Protein AF-A0A5Q0UH73-F1 (afdb_monomer_lite)

Radius of gyration: 19.07 Å; chains: 1; bounding box: 45×41×36 Å

pLDDT: mean 86.88, std 12.06, range [53.5, 97.88]

Secondary structure (DSSP, 8-state):
--HHHHHHHHHHHHHHHHHHHHHHHHHHHHHH-PPP-HHHHHHHHHHHHHHHHHIIIIIS-TT--HHHHHHHHHHHHHHTT-

Foldseek 3Di:
DDPVVVVVLVVQLVVQLVVQLVVVVVCCCVVPVDDDDPVNSVVSSVVSNVVSNCCSVPVVDPVPVPPVVVVVVVVVVVVVVD

Structure (mmCIF, N/CA/C/O backbone):
data_AF-A0A5Q0UH73-F1
#
_entry.id   AF-A0A5Q0UH73-F1
#
loop_
_atom_site.group_PDB
_atom_site.id
_atom_site.type_symbol
_atom_site.label_atom_id
_atom_site.label_alt_id
_atom_site.label_comp_id
_atom_site.label_asym_id
_atom_site.label_entity_id
_atom_site.label_seq_id
_atom_site.pdbx_PDB_ins_code
_atom_site.Cartn_x
_atom_site.Cartn_y
_atom_site.Cartn_z
_atom_site.occupancy
_atom_site.B_iso_or_equiv
_atom_site.auth_seq_id
_atom_site.auth_comp_id
_atom_site.auth_asym_id
_atom_site.auth_atom_id
_atom_site.pdbx_PDB_model_num
ATOM 1 N N . MET A 1 1 ? 11.189 -11.822 -18.574 1.00 61.31 1 MET A N 1
ATOM 2 C CA . MET A 1 1 ? 11.530 -11.252 -17.256 1.00 61.31 1 MET A CA 1
ATOM 3 C C . MET A 1 1 ? 12.721 -12.033 -16.733 1.00 61.31 1 MET A C 1
ATOM 5 O O . MET A 1 1 ? 12.626 -13.251 -16.664 1.00 61.31 1 MET A O 1
ATOM 9 N N . ASN A 1 2 ? 13.854 -11.382 -16.477 1.00 75.25 2 ASN A N 1
ATOM 10 C CA . ASN A 1 2 ? 15.004 -12.058 -15.860 1.00 75.25 2 ASN A CA 1
ATOM 11 C C . ASN A 1 2 ? 14.730 -12.257 -14.361 1.00 75.25 2 ASN A C 1
ATOM 13 O O . ASN A 1 2 ? 13.944 -11.500 -13.792 1.00 75.25 2 ASN A O 1
ATOM 17 N N . THR A 1 3 ? 15.388 -13.218 -13.709 1.00 80.19 3 THR A N 1
ATOM 18 C CA . THR A 1 3 ? 15.192 -13.530 -12.277 1.00 80.19 3 THR A CA 1
ATOM 19 C C . THR A 1 3 ? 15.267 -12.281 -11.388 1.00 80.19 3 THR A C 1
ATOM 21 O O . THR A 1 3 ? 14.385 -12.060 -10.569 1.00 80.19 3 THR A O 1
ATOM 24 N N . ASN A 1 4 ? 16.216 -11.380 -11.664 1.00 80.06 4 ASN A N 1
ATOM 25 C CA . ASN A 1 4 ? 16.396 -10.126 -10.919 1.00 80.06 4 ASN A CA 1
ATOM 26 C C . ASN A 1 4 ? 15.229 -9.129 -11.086 1.00 80.06 4 ASN A C 1
ATOM 28 O O . ASN A 1 4 ? 14.990 -8.297 -10.217 1.00 80.06 4 ASN A O 1
ATOM 32 N N . GLN A 1 5 ? 14.517 -9.168 -12.218 1.00 78.12 5 GLN A N 1
ATOM 33 C CA . GLN A 1 5 ? 13.331 -8.327 -12.425 1.00 78.12 5 GLN A CA 1
ATOM 34 C C . GLN A 1 5 ? 12.117 -8.891 -11.688 1.00 78.12 5 GLN A C 1
ATOM 36 O O . GLN A 1 5 ? 11.323 -8.121 -11.167 1.00 78.12 5 GLN A O 1
ATOM 41 N N . ILE A 1 6 ? 11.994 -10.221 -11.620 1.00 82.19 6 ILE A N 1
ATOM 42 C CA . ILE A 1 6 ? 10.948 -10.894 -10.839 1.00 82.19 6 ILE A CA 1
ATOM 43 C C . ILE A 1 6 ? 11.142 -10.622 -9.348 1.00 82.19 6 ILE A C 1
ATOM 45 O O . ILE A 1 6 ? 10.172 -10.337 -8.660 1.00 82.19 6 ILE A O 1
ATOM 49 N N . GLU A 1 7 ? 12.382 -10.661 -8.866 1.00 86.00 7 GLU A N 1
ATOM 50 C CA . GLU A 1 7 ? 12.705 -10.382 -7.466 1.00 86.00 7 GLU A CA 1
ATOM 51 C C . GLU A 1 7 ? 12.335 -8.950 -7.062 1.00 86.00 7 GLU A C 1
ATOM 53 O O . GLU A 1 7 ? 11.587 -8.776 -6.105 1.00 86.00 7 GLU A O 1
ATOM 58 N N . ARG A 1 8 ? 12.747 -7.937 -7.842 1.00 83.94 8 ARG A N 1
ATOM 59 C CA . ARG A 1 8 ? 12.345 -6.540 -7.586 1.00 83.94 8 ARG A CA 1
ATOM 60 C C . ARG A 1 8 ? 10.831 -6.348 -7.669 1.00 83.94 8 ARG A C 1
ATOM 62 O O . ARG A 1 8 ? 10.263 -5.691 -6.809 1.00 83.94 8 ARG A O 1
ATOM 69 N N . PHE A 1 9 ? 10.180 -6.942 -8.667 1.00 85.56 9 PHE A N 1
ATOM 70 C CA . PHE A 1 9 ? 8.724 -6.875 -8.818 1.00 85.56 9 PHE A CA 1
ATOM 71 C C . PHE A 1 9 ? 7.995 -7.464 -7.599 1.00 85.56 9 PHE A C 1
ATOM 73 O O . PHE A 1 9 ? 7.053 -6.873 -7.079 1.00 85.56 9 PHE A O 1
ATOM 80 N N . LEU A 1 10 ? 8.448 -8.623 -7.112 1.00 88.38 10 LEU A N 1
ATOM 81 C CA . LEU A 1 10 ? 7.897 -9.255 -5.914 1.00 88.38 10 LEU A CA 1
ATOM 82 C C . LEU A 1 10 ? 8.156 -8.416 -4.660 1.00 88.38 10 LEU A C 1
ATOM 84 O O . LEU A 1 10 ? 7.253 -8.278 -3.841 1.00 88.38 10 LEU A O 1
ATOM 88 N N . GLU A 1 11 ? 9.349 -7.837 -4.520 1.00 89.31 11 GLU A N 1
ATOM 89 C CA . GLU A 1 11 ? 9.683 -6.928 -3.421 1.00 89.31 11 GLU A CA 1
ATOM 90 C C . GLU A 1 11 ? 8.729 -5.725 -3.392 1.00 89.31 11 GLU A C 1
ATOM 92 O O . GLU A 1 11 ? 8.121 -5.450 -2.357 1.00 89.31 11 GLU A O 1
ATOM 97 N N . PHE A 1 12 ? 8.509 -5.066 -4.533 1.00 88.19 12 PHE A N 1
ATOM 98 C CA . PHE A 1 12 ? 7.588 -3.932 -4.620 1.00 88.19 12 PHE A CA 1
ATOM 99 C C . PHE A 1 12 ? 6.131 -4.317 -4.382 1.00 88.19 12 PHE A C 1
ATOM 101 O O . PHE A 1 12 ? 5.426 -3.580 -3.695 1.00 88.19 12 PHE A O 1
ATOM 108 N N . ILE A 1 13 ? 5.679 -5.480 -4.858 1.00 91.38 13 ILE A N 1
ATOM 109 C CA . ILE A 1 13 ? 4.334 -5.975 -4.540 1.00 91.38 13 ILE A CA 1
ATOM 110 C C . ILE A 1 13 ? 4.179 -6.213 -3.039 1.00 91.38 13 ILE A C 1
ATOM 112 O O . ILE A 1 13 ? 3.181 -5.791 -2.457 1.00 91.38 13 ILE A O 1
ATOM 116 N N . VAL A 1 14 ? 5.145 -6.870 -2.395 1.00 93.69 14 VAL A N 1
ATOM 117 C CA . VAL A 1 14 ? 5.076 -7.156 -0.955 1.00 93.69 14 VAL A CA 1
ATOM 118 C C . VAL A 1 14 ? 5.064 -5.857 -0.156 1.00 93.69 14 VAL A C 1
ATOM 120 O O . VAL A 1 14 ? 4.212 -5.688 0.717 1.00 93.69 14 VAL A O 1
ATOM 123 N N . ILE A 1 15 ? 5.951 -4.914 -0.482 1.00 93.56 15 ILE A N 1
ATOM 124 C CA . ILE A 1 15 ? 5.989 -3.596 0.160 1.00 93.56 15 ILE A CA 1
ATOM 125 C C . ILE A 1 15 ? 4.676 -2.848 -0.080 1.00 93.56 15 ILE A C 1
ATOM 127 O O . ILE A 1 15 ? 4.113 -2.308 0.868 1.00 93.56 15 ILE A O 1
ATOM 131 N N . GLY A 1 16 ? 4.159 -2.850 -1.310 1.00 93.00 16 GLY A N 1
ATOM 132 C CA . GLY A 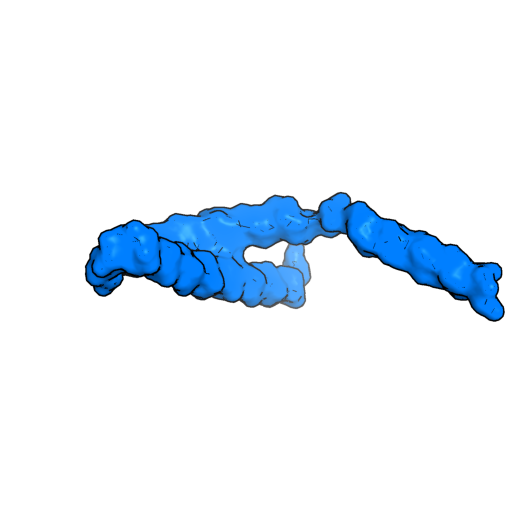1 16 ? 2.910 -2.186 -1.677 1.00 93.00 16 GLY A CA 1
ATOM 133 C C . GLY A 1 16 ? 1.706 -2.731 -0.913 1.00 93.00 16 GLY A C 1
ATOM 134 O O . GLY A 1 16 ? 0.916 -1.953 -0.387 1.00 93.00 16 GLY A O 1
ATOM 135 N N . ILE A 1 17 ? 1.599 -4.054 -0.770 1.00 95.75 17 ILE A N 1
ATOM 136 C CA . ILE A 1 17 ? 0.528 -4.686 0.011 1.00 95.75 17 ILE A CA 1
ATOM 137 C C . ILE A 1 17 ? 0.645 -4.309 1.487 1.00 95.75 17 ILE A C 1
ATOM 139 O O . ILE A 1 17 ? -0.355 -3.930 2.094 1.00 95.75 17 ILE A O 1
ATOM 143 N N . VAL A 1 18 ? 1.843 -4.406 2.074 1.00 96.56 18 VAL A N 1
ATOM 144 C CA . VAL A 1 18 ? 2.055 -4.098 3.497 1.00 96.56 18 VAL A CA 1
ATOM 145 C C . VAL A 1 18 ? 1.761 -2.627 3.776 1.00 96.56 18 VAL A C 1
ATOM 147 O O . VAL A 1 18 ? 0.986 -2.327 4.681 1.00 96.56 18 VAL A O 1
ATOM 150 N N . MET A 1 19 ? 2.336 -1.721 2.985 1.00 96.50 19 MET A N 1
ATOM 151 C CA . MET A 1 19 ? 2.137 -0.282 3.141 1.00 96.50 19 MET A CA 1
ATOM 152 C C . MET A 1 19 ? 0.677 0.108 2.925 1.00 96.50 19 MET A C 1
ATOM 154 O O . MET A 1 19 ? 0.115 0.765 3.795 1.00 96.50 19 MET A O 1
ATOM 158 N N . GLY A 1 20 ? 0.049 -0.353 1.837 1.00 95.56 20 GLY A N 1
ATOM 159 C CA . GLY A 1 20 ? -1.356 -0.058 1.549 1.00 95.56 20 GLY A CA 1
ATOM 160 C C . GLY A 1 20 ? -2.291 -0.590 2.633 1.00 95.56 20 GLY A C 1
ATOM 161 O O . GLY A 1 20 ? -3.168 0.122 3.103 1.00 95.56 20 GLY A O 1
ATOM 162 N N . THR A 1 21 ? -2.038 -1.804 3.131 1.00 97.19 21 THR A N 1
ATOM 163 C CA . THR A 1 21 ? -2.840 -2.374 4.222 1.00 97.19 21 THR A CA 1
ATOM 164 C C . THR A 1 21 ? -2.712 -1.560 5.507 1.00 97.19 21 THR A C 1
ATOM 166 O O . THR A 1 21 ? -3.708 -1.285 6.172 1.00 97.19 21 THR A O 1
ATOM 169 N N . VAL A 1 22 ? -1.490 -1.182 5.892 1.00 97.69 22 VAL A N 1
ATOM 170 C CA . VAL A 1 22 ? -1.255 -0.399 7.113 1.00 97.69 22 VAL A CA 1
ATOM 171 C C . VAL A 1 22 ? -1.879 0.991 6.995 1.00 97.69 22 VAL A C 1
ATOM 173 O O . VAL A 1 22 ? -2.534 1.437 7.936 1.00 97.69 22 VAL A O 1
ATOM 176 N N . GLU A 1 23 ? -1.708 1.655 5.853 1.00 97.88 23 GLU A N 1
ATOM 177 C CA . GLU A 1 23 ? -2.303 2.961 5.568 1.00 97.88 23 GLU A CA 1
ATOM 178 C C . GLU A 1 23 ? -3.829 2.915 5.666 1.00 97.88 23 GLU A C 1
ATOM 180 O O . GLU A 1 23 ? -4.409 3.691 6.427 1.00 97.88 23 GLU A O 1
ATOM 185 N N . ASP A 1 24 ? -4.472 1.971 4.979 1.00 97.06 24 ASP A N 1
ATOM 186 C CA . ASP A 1 24 ? -5.929 1.835 4.958 1.00 97.06 24 ASP A CA 1
ATOM 187 C C . ASP A 1 24 ? -6.493 1.558 6.355 1.00 97.06 24 ASP A C 1
ATOM 189 O O . ASP A 1 24 ? -7.484 2.163 6.767 1.00 97.06 24 ASP A O 1
ATOM 193 N N . LEU A 1 25 ? -5.842 0.691 7.135 1.00 97.06 25 LEU A N 1
ATOM 194 C CA . LEU A 1 25 ? -6.258 0.402 8.509 1.00 97.06 25 LEU A CA 1
ATOM 195 C C . LEU A 1 25 ? -6.126 1.627 9.423 1.00 97.06 25 LEU A C 1
ATOM 197 O O . LEU A 1 25 ? -7.016 1.884 10.240 1.00 97.06 25 LEU A O 1
ATOM 201 N N . ILE A 1 26 ? -5.048 2.404 9.283 1.00 97.50 26 ILE A N 1
ATOM 202 C CA . ILE A 1 26 ? -4.875 3.671 10.006 1.00 97.50 26 ILE A CA 1
ATOM 203 C C . ILE A 1 26 ? -5.960 4.662 9.582 1.00 97.50 26 ILE A C 1
ATOM 205 O O . ILE A 1 26 ? -6.602 5.263 10.444 1.00 97.50 26 ILE A O 1
ATOM 209 N N . ALA A 1 27 ? -6.197 4.813 8.280 1.00 97.19 27 ALA A N 1
ATOM 210 C CA . ALA A 1 27 ? -7.188 5.727 7.732 1.00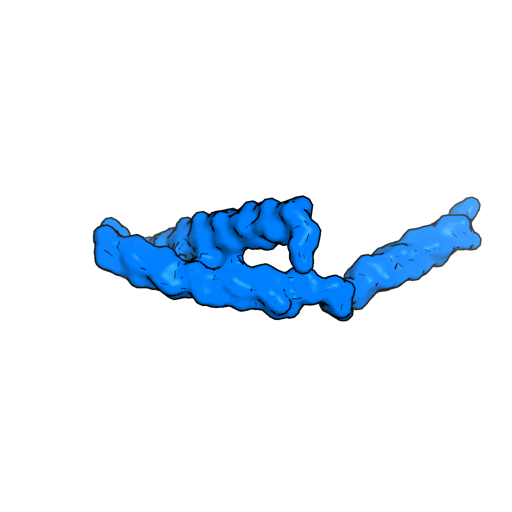 97.19 27 ALA A CA 1
ATOM 211 C C . ALA A 1 27 ? -8.592 5.389 8.240 1.00 97.19 27 ALA A C 1
ATOM 213 O O . ALA A 1 27 ? -9.272 6.263 8.776 1.00 97.19 27 ALA A O 1
ATOM 214 N N . VAL A 1 28 ? -9.000 4.120 8.167 1.00 95.94 28 VAL A N 1
ATOM 215 C CA . VAL A 1 28 ? -10.290 3.659 8.691 1.00 95.94 28 VAL A CA 1
ATOM 216 C C . VAL A 1 28 ? -10.383 3.924 10.189 1.00 95.94 28 VAL A C 1
ATOM 218 O O . VAL A 1 28 ? -11.372 4.510 10.637 1.00 95.94 28 VAL A O 1
ATOM 221 N N . LYS A 1 29 ? -9.354 3.576 10.974 1.00 95.88 29 LYS A N 1
ATOM 222 C CA . LYS A 1 29 ? -9.368 3.788 12.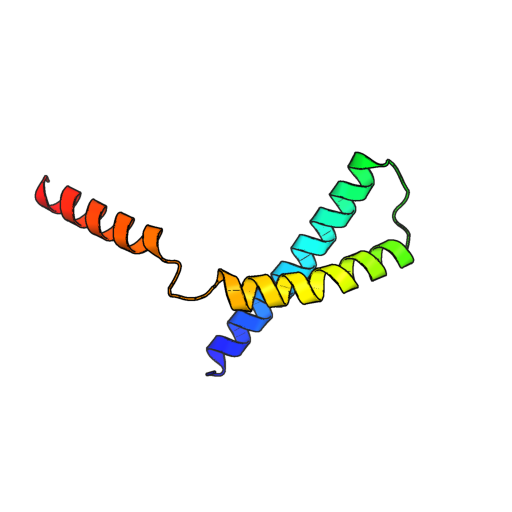427 1.00 95.88 29 LYS A CA 1
ATOM 223 C C . LYS A 1 29 ? -9.500 5.263 12.798 1.00 95.88 29 LYS A C 1
ATOM 225 O O . LYS A 1 29 ? -10.292 5.599 13.676 1.00 95.88 29 LYS A O 1
ATOM 230 N N . LEU A 1 30 ? -8.730 6.132 12.149 1.00 97.81 30 LEU A N 1
ATOM 231 C CA . LEU A 1 30 ? -8.718 7.566 12.436 1.00 97.81 30 LEU A CA 1
ATOM 232 C C . LEU A 1 30 ? -9.976 8.274 11.925 1.00 97.81 30 LEU A C 1
ATOM 234 O O . LEU A 1 30 ? -10.465 9.181 12.592 1.00 97.81 30 LEU A O 1
ATOM 238 N N . ALA A 1 31 ? -10.508 7.864 10.773 1.00 97.81 31 AL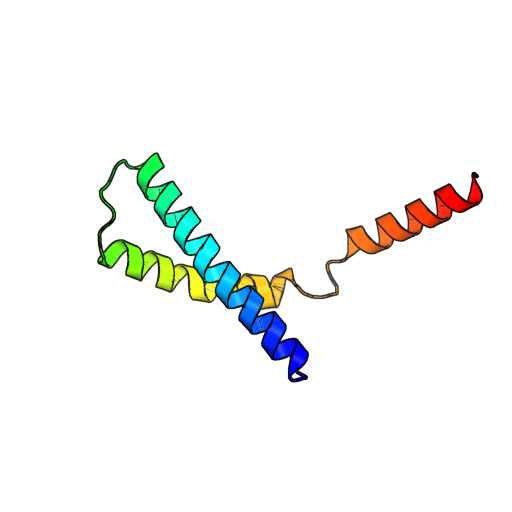A A N 1
ATOM 239 C CA . ALA A 1 31 ? -11.671 8.502 10.164 1.00 97.81 31 ALA A CA 1
ATOM 240 C C . ALA A 1 31 ? -12.997 8.071 10.802 1.00 97.81 31 ALA A C 1
ATOM 242 O O . ALA A 1 31 ? -13.926 8.872 10.872 1.00 97.81 31 ALA A O 1
ATOM 243 N N . THR A 1 32 ? -13.103 6.817 11.250 1.00 96.69 32 THR A N 1
ATOM 244 C CA . THR A 1 32 ? -14.375 6.243 11.731 1.00 96.69 32 THR A CA 1
ATOM 245 C C . THR A 1 32 ? -14.406 5.996 13.238 1.00 96.69 32 THR A C 1
ATOM 247 O O . THR A 1 32 ? -15.482 5.935 13.825 1.00 96.69 32 THR A O 1
ATOM 250 N N . GLY A 1 33 ? -13.245 5.841 13.882 1.00 94.69 33 GLY A N 1
ATOM 251 C CA . GLY A 1 33 ? -13.143 5.434 15.284 1.00 94.69 33 GLY A CA 1
ATOM 252 C C . GLY A 1 33 ? -13.399 3.942 15.539 1.00 94.69 33 GLY A C 1
ATOM 253 O O . GLY A 1 33 ? -13.128 3.478 16.652 1.00 94.69 33 GLY A O 1
ATOM 254 N N . GLU A 1 34 ? -13.833 3.177 14.531 1.00 93.06 34 GLU A N 1
ATOM 255 C CA . GLU A 1 34 ? -14.200 1.761 14.653 1.00 93.06 34 GLU A CA 1
ATOM 256 C C . GLU A 1 34 ? -13.046 0.874 15.128 1.00 93.06 34 GLU A C 1
ATOM 258 O O . GLU A 1 34 ? -11.858 1.175 14.965 1.00 93.06 34 GLU A O 1
ATOM 263 N N . THR A 1 35 ? -13.374 -0.232 15.789 1.00 95.12 35 THR A N 1
ATOM 264 C CA . THR A 1 35 ? -12.373 -1.241 16.157 1.00 95.12 35 THR A CA 1
ATOM 265 C C . THR A 1 35 ? -11.991 -2.070 14.940 1.00 95.12 35 THR A C 1
ATOM 267 O O . THR A 1 35 ? -12.864 -2.556 14.233 1.00 95.12 35 THR A O 1
ATOM 270 N N . ILE A 1 36 ? -10.687 -2.259 14.718 1.00 96.31 36 ILE A N 1
ATOM 271 C CA . ILE A 1 36 ? -10.202 -3.120 13.638 1.00 96.31 36 ILE A CA 1
ATOM 272 C C . ILE A 1 36 ? -10.506 -4.570 14.011 1.00 96.31 36 ILE A C 1
ATOM 274 O O . ILE A 1 36 ? -9.962 -5.088 14.989 1.00 96.31 36 ILE A O 1
ATOM 278 N N . ASP A 1 37 ? -11.354 -5.216 13.221 1.00 95.75 37 ASP A N 1
ATOM 279 C CA . ASP A 1 37 ? -11.674 -6.629 13.353 1.00 95.75 37 ASP A CA 1
ATOM 280 C C . ASP A 1 37 ? -10.987 -7.470 12.249 1.00 95.75 37 ASP A C 1
ATOM 282 O O . ASP A 1 37 ? -10.562 -6.939 11.217 1.00 95.75 37 ASP A O 1
ATOM 286 N N . PRO A 1 38 ? -10.858 -8.798 12.426 1.00 96.62 38 PRO A N 1
ATOM 287 C CA . PRO A 1 38 ? -10.185 -9.657 11.451 1.00 96.62 38 PRO A CA 1
ATOM 288 C C . PRO A 1 38 ? -10.812 -9.656 10.049 1.00 96.62 38 PRO A C 1
ATOM 290 O O . PRO A 1 38 ? -10.097 -9.870 9.069 1.00 96.62 38 PRO A O 1
ATOM 293 N N . SER A 1 39 ? -12.123 -9.416 9.925 1.00 96.56 39 SER A N 1
ATOM 294 C CA . SER A 1 39 ? -12.786 -9.336 8.620 1.00 96.56 39 SER A CA 1
ATOM 295 C C . SER A 1 39 ? -12.407 -8.056 7.877 1.00 96.56 39 SER A C 1
ATOM 297 O O . SER A 1 39 ? -12.135 -8.119 6.679 1.00 96.56 39 SER A O 1
ATOM 299 N N . MET A 1 40 ? -12.260 -6.932 8.587 1.00 96.06 40 MET A N 1
ATOM 300 C CA . MET A 1 40 ? -11.725 -5.691 8.022 1.00 96.06 40 MET A CA 1
ATOM 301 C C . MET A 1 40 ? -10.304 -5.887 7.492 1.00 96.06 40 MET A C 1
ATOM 303 O O . MET A 1 40 ? -10.026 -5.514 6.356 1.00 96.06 40 MET A O 1
ATOM 307 N N . ILE A 1 41 ? -9.421 -6.529 8.265 1.00 96.38 41 ILE A N 1
ATOM 308 C CA . ILE A 1 41 ? -8.045 -6.820 7.823 1.00 96.38 41 ILE A CA 1
ATOM 309 C C . ILE A 1 41 ? -8.062 -7.651 6.536 1.00 96.38 41 ILE A C 1
ATOM 311 O O . ILE A 1 41 ? -7.342 -7.335 5.592 1.00 96.38 41 ILE A O 1
ATOM 315 N N . PHE A 1 42 ? -8.902 -8.687 6.471 1.00 97.44 42 PHE A N 1
ATOM 316 C CA . PHE A 1 42 ? -9.021 -9.518 5.275 1.00 97.44 42 PHE A CA 1
ATOM 317 C C . PHE A 1 42 ? -9.480 -8.714 4.054 1.00 97.44 42 PHE A C 1
ATOM 319 O O . PHE A 1 42 ? -8.889 -8.845 2.984 1.00 97.44 42 PHE A O 1
ATOM 326 N N . VAL A 1 43 ? -10.503 -7.868 4.211 1.00 96.88 43 VAL A N 1
ATOM 327 C CA . VAL A 1 43 ? -11.010 -7.012 3.129 1.00 96.88 43 VAL A CA 1
ATOM 328 C C . VAL A 1 43 ? -9.926 -6.053 2.647 1.00 96.88 43 VAL A C 1
ATOM 330 O O . VAL A 1 43 ? -9.675 -5.988 1.446 1.00 96.88 43 VAL A O 1
ATOM 333 N N . VAL A 1 44 ? -9.252 -5.359 3.564 1.00 97.25 44 VAL A N 1
ATOM 334 C CA . VAL A 1 44 ? -8.190 -4.406 3.223 1.00 97.25 44 VAL A CA 1
ATOM 335 C C . VAL A 1 44 ? -7.053 -5.104 2.475 1.00 97.25 44 VAL A C 1
ATOM 337 O O . VAL A 1 44 ? -6.674 -4.657 1.398 1.00 97.25 44 VAL A O 1
ATOM 340 N N . VAL A 1 45 ? -6.560 -6.245 2.967 1.00 96.81 45 VAL A N 1
ATOM 341 C CA . VAL A 1 45 ? -5.491 -7.002 2.289 1.00 96.81 45 VAL A CA 1
ATOM 342 C C . VAL A 1 45 ? -5.943 -7.491 0.910 1.00 96.81 45 VAL A C 1
ATOM 344 O O . VAL A 1 45 ? -5.194 -7.383 -0.062 1.00 96.81 45 VAL A O 1
ATOM 347 N N . ALA A 1 46 ? -7.171 -8.006 0.796 1.00 97.12 46 ALA A N 1
ATOM 348 C CA . ALA A 1 46 ? -7.718 -8.485 -0.471 1.00 97.12 46 ALA A CA 1
ATOM 349 C C . ALA A 1 46 ? -7.838 -7.366 -1.517 1.00 97.12 46 ALA A C 1
ATOM 351 O O . ALA A 1 46 ? -7.647 -7.627 -2.704 1.00 97.12 46 ALA A O 1
ATOM 352 N N . VAL A 1 47 ? -8.121 -6.134 -1.085 1.00 96.62 47 VAL A N 1
ATOM 353 C CA . VAL A 1 47 ? -8.143 -4.943 -1.944 1.00 96.62 47 VAL A CA 1
ATOM 354 C C . VAL A 1 47 ? -6.723 -4.456 -2.245 1.00 96.62 47 VAL A C 1
ATOM 356 O O . VAL A 1 47 ? -6.424 -4.153 -3.396 1.00 96.62 47 VAL A O 1
ATOM 359 N N . ALA A 1 48 ? -5.812 -4.450 -1.274 1.00 95.94 48 ALA A N 1
ATOM 360 C CA . ALA A 1 48 ? -4.436 -3.993 -1.465 1.00 95.94 48 ALA A CA 1
ATOM 361 C C . ALA A 1 48 ? -3.676 -4.808 -2.529 1.00 95.94 48 ALA A C 1
ATOM 363 O O . ALA A 1 48 ? -2.881 -4.245 -3.277 1.00 95.94 48 ALA A O 1
ATOM 364 N N . ILE A 1 49 ? -3.943 -6.114 -2.659 1.00 94.31 49 ILE A N 1
ATOM 365 C CA . ILE A 1 49 ? -3.283 -7.001 -3.637 1.00 94.31 49 ILE A CA 1
ATOM 366 C C . ILE A 1 49 ? -3.444 -6.533 -5.099 1.00 94.31 49 ILE A C 1
ATOM 368 O O . ILE A 1 49 ? -2.423 -6.318 -5.760 1.00 94.31 49 ILE A O 1
ATOM 372 N N . PRO A 1 50 ? -4.664 -6.373 -5.656 1.00 93.69 50 PRO A N 1
ATOM 373 C CA . PRO A 1 50 ? -4.828 -5.914 -7.032 1.00 93.69 50 PRO A CA 1
ATOM 374 C C . PRO A 1 50 ? -4.291 -4.496 -7.248 1.00 93.69 50 PRO A C 1
ATOM 376 O O . PRO A 1 50 ? -3.758 -4.227 -8.323 1.00 93.69 50 PRO A O 1
ATOM 379 N N . PHE A 1 51 ? -4.363 -3.608 -6.249 1.00 91.94 51 PHE A N 1
ATOM 380 C CA . PHE A 1 51 ? -3.805 -2.257 -6.359 1.00 91.94 51 PHE A CA 1
ATOM 381 C C . PHE A 1 51 ? -2.274 -2.243 -6.348 1.00 91.94 51 PHE A C 1
ATOM 383 O O . PHE A 1 51 ? -1.690 -1.540 -7.167 1.00 91.94 51 PHE A O 1
ATOM 390 N N . ALA A 1 52 ? -1.623 -3.057 -5.515 1.00 92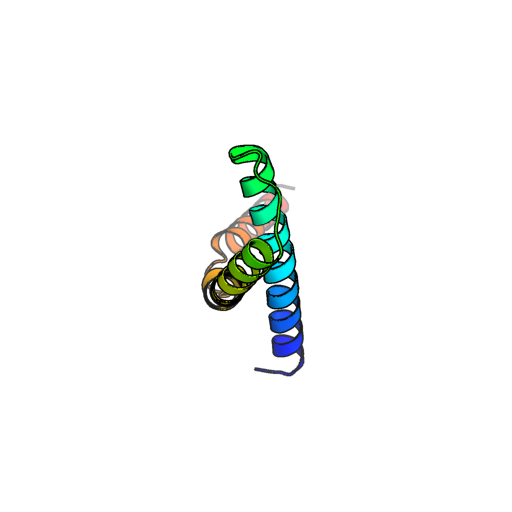.06 52 ALA A N 1
ATOM 391 C CA . ALA A 1 52 ? -0.166 -3.197 -5.503 1.00 92.06 52 ALA A CA 1
ATOM 392 C C . ALA A 1 52 ? 0.361 -3.812 -6.810 1.00 92.06 52 ALA A C 1
ATOM 394 O O . ALA A 1 52 ? 1.356 -3.357 -7.374 1.00 92.06 52 ALA A O 1
ATOM 395 N N . ALA A 1 53 ? -0.339 -4.815 -7.349 1.00 89.94 53 ALA A N 1
ATOM 396 C CA . ALA A 1 53 ? -0.015 -5.365 -8.662 1.00 89.94 53 ALA A CA 1
ATOM 397 C C . ALA A 1 53 ? -0.223 -4.327 -9.777 1.00 89.94 53 ALA A C 1
ATOM 399 O O . ALA A 1 53 ? 0.599 -4.216 -10.686 1.00 89.94 53 ALA A O 1
ATOM 400 N N . PHE A 1 54 ? -1.306 -3.546 -9.713 1.00 88.62 54 PHE A N 1
ATOM 401 C CA . PHE A 1 54 ? -1.581 -2.491 -10.685 1.00 88.62 54 PHE A CA 1
ATOM 402 C C . PHE A 1 54 ? -0.547 -1.362 -10.623 1.00 88.62 54 PHE A C 1
ATOM 404 O O . PHE A 1 54 ? -0.068 -0.935 -11.673 1.00 88.62 54 PHE A O 1
ATOM 411 N N . SER A 1 55 ? -0.166 -0.898 -9.429 1.00 84.06 55 SER A N 1
ATOM 412 C CA . SER A 1 55 ? 0.838 0.156 -9.267 1.00 84.06 55 SER A CA 1
ATOM 413 C C . SER A 1 55 ? 2.171 -0.268 -9.866 1.00 84.06 55 SER A C 1
ATOM 415 O O . SER A 1 55 ? 2.765 0.485 -10.627 1.00 84.06 55 SER A O 1
ATOM 417 N N . GLU A 1 56 ? 2.595 -1.503 -9.626 1.00 84.81 56 GLU A N 1
ATOM 418 C CA . GLU A 1 56 ? 3.851 -1.999 -10.177 1.00 84.81 56 GLU A CA 1
ATOM 419 C C . GLU A 1 56 ? 3.779 -2.181 -11.708 1.00 84.81 56 GLU A C 1
ATOM 421 O O . GLU A 1 56 ? 4.658 -1.736 -12.442 1.00 84.81 56 GLU A O 1
ATOM 426 N N . LEU A 1 57 ? 2.698 -2.769 -12.236 1.00 83.00 57 LEU A N 1
ATOM 427 C CA . LEU A 1 57 ? 2.559 -3.037 -13.678 1.00 83.00 57 LEU A CA 1
ATOM 428 C C . LEU A 1 57 ? 2.308 -1.784 -14.539 1.00 83.00 57 LEU A C 1
ATOM 430 O O . LEU A 1 57 ? 2.604 -1.783 -15.743 1.00 83.00 57 LEU A O 1
ATOM 434 N N . VAL A 1 58 ? 1.693 -0.746 -13.969 1.00 73.69 58 VAL A N 1
ATOM 435 C CA . VAL A 1 58 ? 1.256 0.451 -14.706 1.00 73.69 58 VAL A CA 1
ATOM 436 C C . VAL A 1 58 ? 2.109 1.670 -14.384 1.00 73.6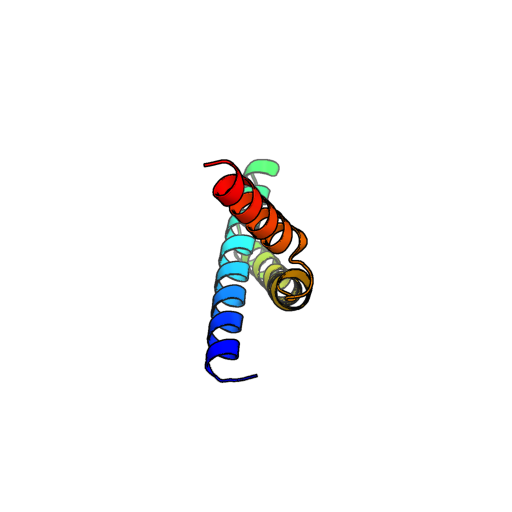9 58 VAL A C 1
ATOM 438 O O . VAL A 1 58 ? 2.456 2.404 -15.310 1.00 73.69 58 VAL A O 1
ATOM 441 N N . VAL A 1 59 ? 2.458 1.891 -13.116 1.00 65.06 59 VAL A N 1
ATOM 442 C CA . VAL A 1 59 ? 3.178 3.098 -12.682 1.00 65.06 59 VAL A CA 1
ATOM 443 C C . VAL A 1 59 ? 4.684 2.937 -12.867 1.00 65.06 59 VAL A C 1
ATOM 445 O O . VAL A 1 59 ? 5.314 3.881 -13.336 1.00 65.06 59 VAL A O 1
ATOM 448 N N . ASP A 1 60 ? 5.257 1.750 -12.626 1.00 66.31 60 ASP A N 1
ATOM 449 C CA . ASP A 1 60 ? 6.706 1.525 -12.807 1.00 66.31 60 ASP A CA 1
ATOM 450 C C . ASP A 1 60 ? 7.107 1.209 -14.263 1.00 66.31 60 ASP A C 1
ATOM 452 O O . ASP A 1 60 ? 8.155 0.624 -14.554 1.00 66.31 60 ASP A O 1
ATOM 456 N N . ARG A 1 61 ? 6.291 1.631 -15.243 1.00 65.19 61 ARG A N 1
ATOM 457 C CA . ARG A 1 61 ? 6.706 1.568 -16.648 1.00 65.19 61 ARG A CA 1
ATOM 458 C C . ARG A 1 61 ? 7.854 2.559 -16.893 1.00 65.19 61 ARG A C 1
ATOM 460 O O . ARG A 1 61 ? 7.723 3.739 -16.567 1.00 65.19 61 ARG A O 1
ATOM 467 N N . PRO A 1 62 ? 8.951 2.137 -17.555 1.00 58.88 62 PRO A N 1
ATOM 468 C CA . PRO A 1 62 ? 10.117 2.988 -17.809 1.00 58.88 62 PRO A CA 1
ATOM 469 C C . PRO A 1 62 ? 9.808 4.247 -18.638 1.00 58.88 62 PRO A C 1
ATOM 471 O O . PRO A 1 62 ? 10.603 5.186 -18.613 1.00 58.88 62 PRO A O 1
ATOM 474 N N . ASP A 1 63 ? 8.660 4.283 -19.320 1.00 57.88 63 ASP A N 1
ATOM 475 C CA . ASP A 1 63 ? 8.206 5.403 -20.150 1.00 57.88 63 ASP A CA 1
ATOM 476 C C . ASP A 1 63 ? 7.706 6.613 -19.343 1.00 57.88 63 ASP A C 1
ATOM 478 O O . ASP A 1 63 ? 7.695 7.734 -19.853 1.00 57.88 63 ASP A O 1
ATOM 482 N N . ILE A 1 64 ? 7.362 6.450 -18.059 1.00 53.50 64 ILE A N 1
ATOM 483 C CA . ILE A 1 64 ? 6.982 7.568 -17.180 1.00 53.50 64 ILE A CA 1
ATOM 484 C C . ILE A 1 64 ? 8.247 8.104 -16.487 1.00 53.50 64 ILE A C 1
ATOM 486 O O . ILE A 1 64 ? 8.392 8.100 -15.269 1.00 53.50 64 ILE A O 1
ATOM 490 N N . ARG A 1 65 ? 9.220 8.573 -17.278 1.00 57.94 65 ARG A N 1
ATOM 491 C CA . ARG A 1 65 ? 10.448 9.235 -16.789 1.00 57.94 65 ARG A CA 1
ATOM 492 C C . ARG A 1 65 ? 10.622 10.693 -17.242 1.00 57.94 65 ARG A C 1
ATOM 494 O O . ARG A 1 65 ? 11.770 11.112 -17.417 1.00 57.94 65 ARG A O 1
ATOM 501 N N . PRO A 1 66 ? 9.575 11.539 -17.352 1.00 58.91 66 PRO A N 1
ATOM 502 C CA . PRO A 1 66 ? 9.804 12.944 -17.703 1.00 58.91 66 PRO A CA 1
ATOM 503 C C . PRO A 1 66 ? 10.725 13.643 -16.683 1.00 58.91 66 PRO A C 1
ATOM 505 O O . PRO A 1 66 ? 11.475 14.556 -17.026 1.00 58.91 66 PRO A O 1
ATOM 508 N N . MET A 1 67 ? 10.745 13.165 -15.433 1.00 62.28 67 MET A N 1
ATOM 509 C CA . MET A 1 67 ? 11.525 13.757 -14.348 1.00 62.28 67 MET A CA 1
ATOM 510 C C . MET A 1 67 ? 13.026 13.419 -14.401 1.00 62.28 67 MET A C 1
ATOM 512 O O . MET A 1 67 ? 13.839 14.279 -14.066 1.00 62.28 67 MET A O 1
ATOM 516 N N . ARG A 1 68 ? 13.424 12.226 -14.887 1.00 66.25 68 ARG A N 1
ATOM 517 C CA . ARG A 1 68 ? 14.855 11.870 -15.041 1.00 66.25 68 ARG A CA 1
ATOM 518 C C . ARG A 1 68 ? 15.502 12.618 -16.200 1.00 66.25 68 ARG A C 1
ATOM 520 O O . ARG A 1 68 ? 16.566 13.195 -16.012 1.00 66.25 68 ARG A O 1
ATOM 527 N N . GLU A 1 69 ? 14.831 12.703 -17.348 1.00 70.25 69 GLU A N 1
ATOM 528 C CA . GLU A 1 69 ? 15.357 13.475 -18.482 1.00 70.25 69 GLU A CA 1
ATOM 529 C C . GLU A 1 69 ? 15.491 14.967 -18.159 1.00 70.25 69 GLU A C 1
ATOM 531 O O . GLU A 1 69 ? 16.436 15.627 -18.593 1.00 70.25 69 GLU A O 1
ATOM 536 N N . THR A 1 70 ? 14.544 15.516 -17.394 1.00 78.69 70 THR A N 1
ATOM 537 C CA . THR A 1 70 ? 14.578 16.928 -16.997 1.00 78.69 70 THR A CA 1
ATOM 538 C C . THR A 1 70 ? 15.717 17.202 -16.014 1.00 78.69 70 THR A C 1
ATOM 540 O O . THR A 1 70 ? 16.423 18.200 -16.167 1.00 78.69 70 THR A O 1
ATOM 543 N N . ALA A 1 71 ? 15.948 16.303 -15.052 1.00 79.81 71 ALA A N 1
ATOM 544 C CA . ALA A 1 71 ? 17.061 16.401 -14.111 1.00 79.81 71 ALA A CA 1
ATOM 545 C C . ALA A 1 71 ? 18.426 16.309 -14.818 1.00 79.81 71 ALA A C 1
ATOM 547 O O . ALA A 1 71 ? 19.292 17.148 -14.579 1.00 79.81 71 ALA A O 1
ATOM 548 N N . GLU A 1 72 ? 18.595 15.369 -15.753 1.00 84.12 72 GLU A N 1
ATOM 549 C CA . GLU A 1 72 ? 19.838 15.204 -16.523 1.00 84.12 72 GLU A CA 1
ATOM 550 C C . GLU A 1 72 ? 20.130 16.420 -17.420 1.00 84.12 72 GLU A C 1
ATOM 552 O O . GLU A 1 72 ? 21.264 16.907 -17.477 1.00 84.12 72 GLU A O 1
ATOM 557 N N . LYS A 1 73 ? 19.100 16.980 -18.073 1.00 85.06 73 LYS A N 1
ATOM 558 C CA . LYS A 1 73 ? 19.225 18.219 -18.862 1.00 85.06 73 LYS A CA 1
ATOM 559 C C . LYS A 1 73 ? 19.634 19.408 -17.994 1.00 85.06 73 LYS A C 1
ATOM 561 O O . LYS A 1 73 ? 20.441 20.228 -18.434 1.00 85.06 73 LYS A O 1
ATOM 566 N N . LEU A 1 74 ? 19.094 19.518 -16.780 1.00 89.06 74 LEU A N 1
ATOM 567 C CA . LEU A 1 74 ? 19.421 20.597 -15.847 1.00 89.06 74 LEU A CA 1
ATOM 568 C C . LEU A 1 74 ? 20.861 20.481 -15.330 1.00 89.06 74 LEU A C 1
ATOM 570 O O . LEU A 1 74 ? 21.586 21.475 -15.314 1.00 89.06 74 LEU A O 1
ATOM 574 N N . GLU A 1 75 ? 21.296 19.270 -14.981 1.00 89.94 75 GLU A N 1
ATOM 575 C CA . GLU A 1 75 ? 22.655 18.998 -14.508 1.00 89.94 75 GLU A CA 1
ATOM 576 C C . GLU A 1 75 ? 23.702 19.305 -15.592 1.00 89.94 75 GLU A C 1
ATOM 578 O O . GLU A 1 75 ? 24.718 19.951 -15.326 1.00 89.94 75 GLU A O 1
ATOM 583 N N . GLN A 1 76 ? 23.426 18.935 -16.849 1.00 91.88 76 GLN A N 1
ATOM 584 C CA . GLN A 1 76 ? 24.269 19.316 -17.987 1.00 91.88 76 GLN A CA 1
ATOM 585 C C . GLN A 1 76 ? 24.324 20.831 -18.195 1.00 91.88 76 GLN A C 1
ATOM 587 O O . GLN A 1 76 ? 25.376 21.365 -18.544 1.00 91.88 76 GLN A O 1
ATOM 592 N N . LYS A 1 77 ? 23.204 21.533 -17.998 1.00 91.69 77 LYS A N 1
ATOM 593 C CA . LYS A 1 77 ? 23.150 22.992 -18.138 1.00 91.69 77 LYS A CA 1
ATOM 594 C C . LYS A 1 77 ? 23.973 23.687 -17.053 1.00 91.69 77 LYS A C 1
ATOM 596 O O . LYS A 1 77 ? 24.700 24.621 -17.366 1.00 91.69 77 LYS A O 1
ATOM 601 N N . LEU A 1 78 ? 23.907 23.197 -15.814 1.00 92.69 78 LEU A N 1
ATOM 602 C CA . LEU A 1 78 ? 24.711 23.683 -14.689 1.00 92.69 78 LEU A CA 1
ATOM 603 C C . LEU A 1 78 ? 26.212 23.456 -14.913 1.00 92.69 78 LEU A C 1
ATOM 605 O O . LEU A 1 78 ? 26.987 24.389 -14.743 1.00 92.69 78 LEU A O 1
ATOM 609 N N . LYS A 1 79 ? 26.621 22.270 -15.387 1.00 90.38 79 LYS A N 1
ATOM 610 C CA . LYS A 1 79 ? 28.030 21.967 -15.722 1.00 90.38 79 LYS A CA 1
ATOM 611 C C . LYS A 1 79 ? 28.605 22.800 -16.869 1.00 90.38 79 LYS A C 1
ATOM 613 O O . LYS A 1 79 ? 29.812 22.826 -17.037 1.00 90.38 79 LYS A O 1
ATOM 618 N N . ARG A 1 80 ? 27.761 23.425 -17.694 1.00 90.88 80 ARG A N 1
ATOM 619 C CA . ARG A 1 80 ? 28.199 24.353 -18.752 1.00 90.88 80 ARG A CA 1
ATOM 620 C C . ARG A 1 80 ? 28.327 25.799 -18.266 1.00 90.88 80 ARG A C 1
ATOM 622 O O . ARG A 1 80 ? 28.853 26.621 -19.008 1.00 90.88 80 ARG A O 1
ATOM 629 N N . LEU A 1 81 ? 27.778 26.118 -17.093 1.00 86.00 81 LEU A N 1
ATOM 630 C CA . LEU A 1 81 ? 27.769 27.463 -16.505 1.00 86.00 81 LEU A CA 1
ATOM 631 C C . LEU A 1 81 ? 28.829 27.649 -15.407 1.00 86.00 81 LEU A C 1
ATOM 633 O O . LEU A 1 81 ? 29.113 28.791 -15.051 1.00 86.00 81 LEU A O 1
ATOM 637 N N . LEU A 1 82 ? 29.371 26.550 -14.877 1.00 76.31 82 LEU A N 1
ATOM 638 C CA . LEU A 1 82 ? 30.509 26.492 -13.953 1.00 76.31 82 LEU A CA 1
ATOM 639 C C . LEU A 1 82 ? 31.775 26.109 -14.722 1.00 76.31 82 LEU A C 1
ATOM 641 O O . LEU A 1 82 ? 32.846 26.641 -14.366 1.00 76.31 82 LEU A O 1
#

Organism: NCBI:txid2565781

Sequence (82 aa):
MNTNQIERFLEFIVIGIVMGTVEDLIAVKLATGETIDPSMIFVVVAVAIPFAAFSELVVDRPDIRPMRETAEKLEQKLKRLL